Protein AF-A0A8J5XZM5-F1 (afdb_monomer_lite)

Sequence (168 aa):
MPYLELAEFGSAALIWTFDLRYDLISALVDRWRLKTHTFHLQCGECTVTLEEVALQLGLPIDRSAVMGVSAIAEPAALCYSLLGVSSVDDESNFTTRAYIMHIIEGVLMPDTNNNRVYLMYLPLLANLQNVRSYSWGSTVLAM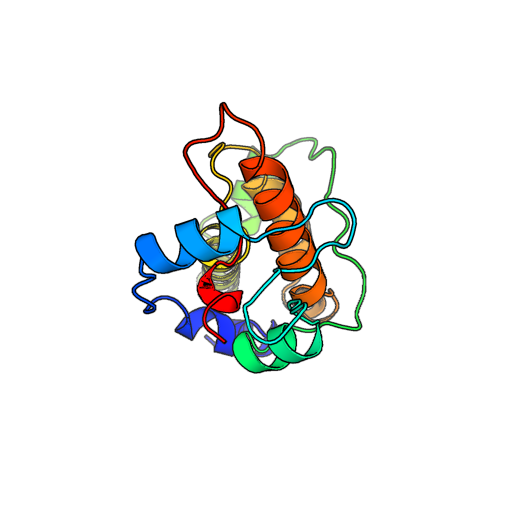LYRELCRTTKPDVVDIGGCLVLLHS

Organism: NCBI:txid47600

pLDDT: mean 80.77, std 10.24, range [51.66, 92.62]

InterPro domains:
  IPR019557 Aminotransferase-like, plant mobile domain [PF10536] (11-166)
  IPR044824 Protein MAINTENANCE OF MERISTEMS-like [PTHR46033] (1-167)

Foldseek 3Di:
DVLCVLLQQVLLLVVVPDPDDPVLVVQQLVQQDPVVRFGQDPVGTHHQDLVLLCVRRVAAAPAAELDFPPDDPDQVVLCCVQQNDDDPVCNVLNVSLVSVLCSCCVAQWPDPVPPDPSRRCSVVSSPSNCSNRYRSSNVLRVNQSVQSSVVVDPPDPDGTGRCVSVVD

Secondary structure (DSSP, 8-state):
-HHHHHTT-HHHHTGGG----HHHHHHHHHTEETTTTEEEETTEEE---HHHHHHHH----SSB-----S--S-HHHHHHHHHS---TTTHHHHHHHHHHHHHIIIIIS--TTSSSHHHHHGGGGSSHHHHTTB-HHHHHHHHHHHHHHHHTSTT-----S-GGGG--

Structure (mmCIF, N/CA/C/O backbone):
data_AF-A0A8J5XZM5-F1
#
_entry.id   AF-A0A8J5XZM5-F1
#
loop_
_atom_site.group_PDB
_atom_site.id
_atom_site.type_symbol
_atom_site.label_atom_id
_atom_site.label_alt_id
_atom_site.label_comp_id
_atom_site.label_asym_id
_atom_site.label_entity_id
_atom_site.label_seq_id
_atom_site.pdbx_PDB_ins_code
_atom_site.Cartn_x
_atom_site.Cartn_y
_atom_site.Cartn_z
_atom_site.occupancy
_atom_site.B_iso_or_equiv
_atom_site.auth_seq_id
_atom_site.auth_comp_id
_atom_site.auth_asym_id
_atom_site.auth_atom_id
_atom_site.pdbx_PDB_model_num
ATOM 1 N N . MET A 1 1 ? 14.303 -11.456 -10.628 1.00 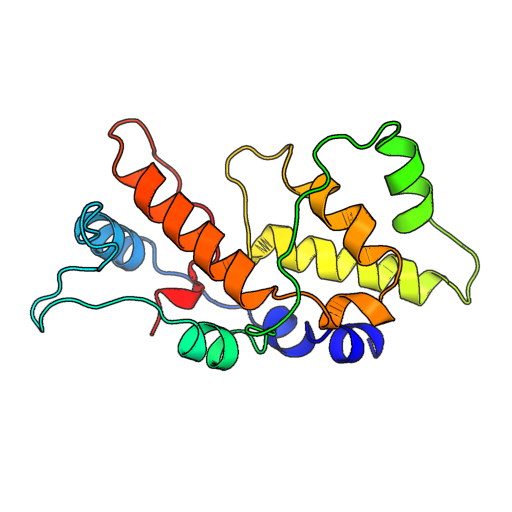64.38 1 MET A N 1
ATOM 2 C CA . MET A 1 1 ? 14.239 -10.265 -11.505 1.00 64.38 1 MET A CA 1
ATOM 3 C C . MET A 1 1 ? 15.009 -9.134 -10.838 1.00 64.38 1 MET A C 1
ATOM 5 O O . MET A 1 1 ? 14.544 -8.664 -9.808 1.00 64.38 1 MET A O 1
ATOM 9 N N . PRO A 1 2 ? 16.173 -8.709 -11.358 1.00 73.19 2 PRO A N 1
ATOM 10 C CA . PRO A 1 2 ? 17.029 -7.718 -10.687 1.00 73.19 2 PRO A CA 1
ATOM 11 C C . PRO A 1 2 ? 16.326 -6.371 -10.454 1.00 73.19 2 PRO A C 1
ATOM 13 O O . PRO A 1 2 ? 16.611 -5.677 -9.486 1.00 73.19 2 PRO A O 1
ATOM 16 N N . TYR A 1 3 ? 15.358 -6.026 -11.304 1.00 76.31 3 TYR A N 1
ATOM 17 C CA . TYR A 1 3 ? 14.605 -4.785 -11.187 1.00 76.31 3 TYR A CA 1
ATOM 18 C C . TYR A 1 3 ? 13.542 -4.783 -10.075 1.00 76.31 3 TYR A C 1
ATOM 20 O O . TYR A 1 3 ? 13.138 -3.703 -9.660 1.00 76.31 3 TYR A O 1
ATOM 28 N N . LEU A 1 4 ? 13.122 -5.945 -9.554 1.00 81.25 4 LEU A N 1
ATOM 29 C CA . LEU A 1 4 ? 12.260 -5.997 -8.361 1.00 81.25 4 LEU A CA 1
ATOM 30 C C . LEU A 1 4 ? 13.028 -5.593 -7.105 1.00 81.25 4 LEU A C 1
ATOM 32 O O . LEU A 1 4 ? 12.522 -4.815 -6.303 1.00 81.25 4 LEU A O 1
ATOM 36 N N . GLU A 1 5 ? 14.266 -6.071 -6.980 1.00 83.00 5 GLU A N 1
ATOM 37 C CA . GLU A 1 5 ? 15.170 -5.669 -5.899 1.00 83.00 5 GLU A CA 1
ATOM 38 C C . GLU A 1 5 ? 15.533 -4.188 -6.017 1.00 83.00 5 GLU A C 1
ATOM 40 O O . GLU A 1 5 ? 15.470 -3.445 -5.045 1.00 83.00 5 GLU A O 1
ATOM 45 N N . LEU A 1 6 ? 15.830 -3.725 -7.235 1.00 82.38 6 LEU A N 1
ATOM 46 C CA . LEU A 1 6 ? 16.100 -2.313 -7.504 1.00 82.38 6 LEU A CA 1
ATOM 47 C C . LEU A 1 6 ? 14.916 -1.401 -7.133 1.00 82.38 6 LEU A C 1
ATOM 49 O O . LEU A 1 6 ? 15.119 -0.299 -6.627 1.00 82.38 6 LEU A O 1
ATOM 53 N N . ALA A 1 7 ? 13.693 -1.844 -7.422 1.00 80.81 7 ALA A N 1
ATOM 54 C CA . ALA A 1 7 ? 12.478 -1.111 -7.100 1.00 80.81 7 ALA A CA 1
ATOM 55 C C . ALA A 1 7 ? 12.091 -1.209 -5.613 1.00 80.81 7 ALA A C 1
ATOM 57 O O . ALA A 1 7 ? 11.156 -0.524 -5.211 1.00 80.81 7 ALA A O 1
ATOM 58 N N . GLU A 1 8 ? 12.798 -2.026 -4.819 1.00 85.06 8 GLU A N 1
ATOM 59 C CA . GLU A 1 8 ? 12.495 -2.349 -3.415 1.00 85.06 8 GLU A CA 1
ATOM 60 C C . GLU A 1 8 ? 11.142 -3.073 -3.232 1.00 85.06 8 GLU A C 1
ATOM 62 O O . GLU A 1 8 ? 10.497 -2.978 -2.194 1.00 85.06 8 GLU A O 1
ATOM 67 N N . PHE A 1 9 ? 10.720 -3.848 -4.240 1.00 86.00 9 PHE A N 1
ATOM 68 C CA . PHE A 1 9 ? 9.517 -4.698 -4.203 1.00 86.00 9 PHE A CA 1
ATOM 69 C C . PHE A 1 9 ? 9.824 -6.182 -3.931 1.00 86.00 9 PHE A C 1
ATOM 71 O O . PHE A 1 9 ? 8.905 -7.002 -3.925 1.00 86.00 9 PHE A O 1
ATOM 78 N N . GLY A 1 10 ? 11.093 -6.545 -3.706 1.00 84.00 10 GLY A N 1
ATOM 79 C CA . GLY A 1 10 ? 11.533 -7.931 -3.491 1.00 84.00 10 GLY A CA 1
ATOM 80 C C . GLY A 1 10 ? 10.795 -8.629 -2.345 1.00 84.00 10 GLY A C 1
ATOM 81 O O . GLY A 1 10 ? 10.194 -9.682 -2.549 1.00 84.00 10 GLY A O 1
ATOM 82 N N . SER A 1 11 ? 10.746 -8.004 -1.165 1.00 82.88 11 SER A N 1
ATOM 83 C CA . SER A 1 11 ? 10.027 -8.544 -0.001 1.00 82.88 11 SER A CA 1
ATOM 84 C C . SER A 1 11 ? 8.517 -8.619 -0.234 1.00 82.88 11 SER A C 1
ATOM 86 O O . SER A 1 11 ? 7.909 -9.651 0.036 1.00 82.88 11 SER A O 1
ATOM 88 N N . ALA A 1 12 ? 7.915 -7.573 -0.811 1.00 82.00 12 ALA A N 1
ATOM 89 C CA . ALA A 1 12 ? 6.486 -7.542 -1.129 1.00 82.00 12 ALA A CA 1
ATOM 90 C C . ALA A 1 12 ? 6.063 -8.648 -2.115 1.00 82.00 12 ALA A C 1
ATOM 92 O O . ALA A 1 12 ? 4.949 -9.164 -2.028 1.00 82.00 12 ALA A O 1
ATOM 93 N N . ALA A 1 13 ? 6.957 -9.065 -3.016 1.00 80.69 13 ALA A N 1
ATOM 94 C CA . ALA A 1 13 ? 6.708 -10.171 -3.937 1.00 80.69 13 ALA A CA 1
ATOM 95 C C . ALA A 1 13 ? 6.551 -11.533 -3.233 1.00 80.69 13 ALA A C 1
ATOM 97 O O . ALA A 1 13 ? 5.933 -12.435 -3.795 1.00 80.69 13 ALA A O 1
ATOM 98 N N . LEU A 1 14 ? 7.084 -11.691 -2.015 1.00 78.81 14 LEU A N 1
ATOM 99 C CA . LEU A 1 14 ? 7.002 -12.933 -1.233 1.00 78.81 14 LEU A CA 1
ATOM 100 C C . LEU A 1 14 ? 5.705 -13.046 -0.419 1.00 78.81 14 LEU A C 1
ATOM 102 O O . LEU A 1 14 ? 5.393 -14.110 0.104 1.00 78.81 14 LEU A O 1
ATOM 106 N N . ILE A 1 15 ? 4.934 -11.962 -0.328 1.00 73.25 15 ILE A N 1
ATOM 107 C CA . ILE A 1 15 ? 3.740 -11.848 0.525 1.00 73.25 15 ILE A CA 1
ATOM 108 C C . ILE A 1 15 ? 2.527 -12.576 -0.062 1.00 73.25 15 ILE A C 1
ATOM 110 O O . ILE A 1 15 ? 1.538 -12.825 0.619 1.00 73.25 15 ILE A O 1
ATOM 114 N N . TRP A 1 16 ? 2.619 -12.992 -1.319 1.00 58.78 16 TRP A N 1
ATOM 115 C CA . TRP A 1 16 ? 1.575 -13.683 -2.072 1.00 58.78 16 TRP A CA 1
ATOM 116 C C . TRP A 1 16 ? 1.037 -14.991 -1.454 1.00 58.78 16 TRP A C 1
ATOM 118 O O . TRP A 1 16 ? 0.127 -15.596 -2.013 1.00 58.78 16 TRP A O 1
ATOM 128 N N . THR A 1 17 ? 1.568 -15.445 -0.317 1.00 55.22 17 THR A N 1
ATOM 129 C CA . THR A 1 17 ? 1.254 -16.743 0.293 1.00 55.22 17 THR A CA 1
ATOM 130 C C . THR A 1 17 ? 0.506 -16.671 1.627 1.00 55.22 17 THR A C 1
ATOM 132 O O . THR A 1 17 ? 0.383 -17.702 2.287 1.00 55.22 17 THR A O 1
ATOM 135 N N . PHE A 1 18 ? 0.030 -15.504 2.074 1.00 61.34 18 PHE A N 1
ATOM 136 C CA . PHE A 1 18 ? -0.684 -15.423 3.355 1.00 61.34 18 PHE A CA 1
ATOM 137 C C . PHE A 1 18 ? -2.168 -15.779 3.209 1.00 61.34 18 PHE A C 1
ATOM 139 O O . PHE A 1 18 ? -2.938 -15.049 2.588 1.00 61.34 18 PHE A O 1
ATOM 146 N N . ASP A 1 19 ? -2.566 -16.893 3.827 1.00 59.66 19 ASP A N 1
ATOM 147 C CA . ASP A 1 19 ? -3.969 -17.261 4.022 1.00 59.66 19 ASP A CA 1
ATOM 148 C C . ASP A 1 19 ? -4.556 -16.411 5.159 1.00 59.66 19 ASP A C 1
ATOM 150 O O . ASP A 1 19 ? -4.359 -16.670 6.351 1.00 59.66 19 ASP A O 1
ATOM 154 N N . LEU A 1 20 ? -5.196 -15.308 4.781 1.00 69.81 20 LEU A N 1
ATOM 155 C CA . LEU A 1 20 ? -5.802 -14.367 5.713 1.00 69.81 20 LEU A CA 1
ATOM 156 C C . LEU A 1 20 ? -7.127 -14.927 6.228 1.00 69.81 20 LEU A C 1
ATOM 158 O O . LEU A 1 20 ? -8.096 -15.074 5.484 1.00 69.81 20 LEU A O 1
ATOM 162 N N . ARG A 1 21 ? -7.198 -15.184 7.536 1.00 78.12 21 ARG A N 1
ATOM 163 C CA . ARG A 1 21 ? -8.439 -15.659 8.149 1.00 78.12 21 ARG A CA 1
ATOM 164 C C . ARG A 1 21 ? -9.470 -14.529 8.236 1.00 78.12 21 ARG A C 1
ATOM 166 O O . ARG A 1 21 ? -9.277 -13.539 8.944 1.00 78.12 21 ARG A O 1
ATOM 173 N N . TYR A 1 22 ? -10.571 -14.694 7.506 1.00 78.06 22 TYR A N 1
ATOM 174 C CA . TYR A 1 22 ? -11.646 -13.703 7.393 1.00 78.06 22 TYR A CA 1
ATOM 175 C C . TYR A 1 22 ? -12.285 -13.336 8.743 1.00 78.06 22 TYR A C 1
ATOM 177 O O . TYR A 1 22 ? -12.604 -12.174 8.987 1.00 78.06 22 TYR A O 1
ATOM 185 N N . ASP A 1 23 ? -12.430 -14.306 9.647 1.00 83.06 23 ASP A N 1
ATOM 186 C CA . ASP A 1 23 ? -12.978 -14.110 10.994 1.00 83.06 23 ASP A CA 1
ATOM 187 C C . ASP A 1 23 ? -12.135 -13.138 11.834 1.00 83.06 23 ASP A C 1
ATOM 189 O O . ASP A 1 23 ? -12.683 -12.256 12.500 1.00 83.06 23 ASP A O 1
ATOM 193 N N . LEU A 1 24 ? -10.804 -13.251 11.764 1.00 83.56 24 LEU A N 1
ATOM 194 C CA . LEU A 1 24 ? -9.887 -12.352 12.462 1.00 83.56 24 LEU A CA 1
ATOM 195 C C . LEU A 1 24 ? -9.970 -10.927 11.904 1.00 83.56 24 LEU A C 1
ATOM 197 O O . LEU A 1 24 ? -10.054 -9.973 12.679 1.00 83.56 24 LEU A O 1
ATOM 201 N N . ILE A 1 25 ? -9.989 -10.784 10.576 1.00 82.81 25 ILE A N 1
ATOM 202 C CA . ILE A 1 25 ? -10.116 -9.474 9.922 1.00 82.81 25 ILE A CA 1
ATOM 203 C C . ILE A 1 25 ? -11.441 -8.818 10.311 1.00 82.81 25 ILE A C 1
ATOM 205 O O . ILE A 1 25 ? -11.440 -7.665 10.736 1.00 82.81 25 ILE A O 1
ATOM 209 N N . SER A 1 26 ? -12.555 -9.551 10.237 1.00 83.62 26 SER A N 1
ATOM 210 C CA . SER A 1 26 ? -13.872 -9.037 10.630 1.00 83.62 26 SER A CA 1
ATOM 211 C C . SER A 1 26 ? -13.872 -8.558 12.084 1.00 83.62 26 SER A C 1
ATOM 213 O O . SER A 1 26 ? -14.339 -7.458 12.371 1.00 83.62 26 SER A O 1
ATOM 215 N N . ALA A 1 27 ? -13.277 -9.329 12.999 1.00 86.88 27 ALA A N 1
ATOM 216 C CA . ALA A 1 27 ? -13.190 -8.945 14.405 1.00 86.88 27 ALA A CA 1
ATOM 217 C C . ALA A 1 27 ? -12.334 -7.685 14.637 1.00 86.88 27 ALA A C 1
ATOM 219 O O . ALA A 1 27 ? -12.624 -6.907 15.550 1.00 86.88 27 ALA A O 1
ATOM 220 N N . LEU A 1 28 ? -11.277 -7.475 13.845 1.00 88.00 28 LEU A N 1
ATOM 221 C CA . LEU A 1 28 ? -10.466 -6.255 13.897 1.00 88.00 28 LEU A CA 1
ATOM 222 C C . LEU A 1 28 ? -11.222 -5.056 13.322 1.00 88.00 28 LEU A C 1
ATOM 224 O O . LEU A 1 28 ? -11.205 -3.985 13.929 1.00 88.00 28 LEU A O 1
ATOM 228 N N . VAL A 1 29 ? -11.938 -5.240 12.211 1.00 86.75 29 VAL A N 1
ATOM 229 C CA . VAL A 1 29 ? -12.794 -4.204 11.615 1.00 86.75 29 VAL A CA 1
ATOM 230 C C . VAL A 1 29 ? -13.861 -3.739 12.609 1.00 86.75 29 VAL A C 1
ATOM 232 O O . VAL A 1 29 ? -14.009 -2.536 12.812 1.00 86.75 29 VAL A O 1
ATOM 235 N N . ASP A 1 30 ? -14.522 -4.658 13.317 1.00 87.38 30 ASP A N 1
ATOM 236 C CA . ASP A 1 30 ? -15.522 -4.325 14.346 1.00 87.38 30 ASP A CA 1
ATOM 237 C C . ASP A 1 30 ? -14.940 -3.513 15.517 1.00 87.38 30 ASP A C 1
ATOM 239 O O . ASP A 1 30 ? -15.646 -2.776 16.213 1.00 87.38 30 ASP A O 1
ATOM 243 N N . ARG A 1 31 ? -13.632 -3.647 15.755 1.00 89.69 31 ARG A N 1
ATOM 244 C CA . ARG A 1 31 ? -12.898 -2.947 16.817 1.00 89.69 31 ARG A CA 1
ATOM 245 C C . ARG A 1 31 ? -12.233 -1.659 16.338 1.00 89.69 31 ARG A C 1
ATOM 247 O O . ARG A 1 31 ? -11.668 -0.947 17.172 1.00 89.69 31 ARG A O 1
ATOM 254 N N . TRP A 1 32 ? -12.303 -1.336 15.047 1.00 91.88 32 TRP A N 1
ATOM 255 C CA . TRP A 1 32 ? -11.760 -0.103 14.485 1.00 91.88 32 TRP A CA 1
ATOM 256 C C . TRP A 1 32 ? -12.542 1.127 14.965 1.00 91.88 32 TRP A C 1
ATOM 258 O O . TRP A 1 32 ? -13.776 1.173 14.937 1.00 91.88 32 TRP A O 1
ATOM 268 N N . ARG A 1 33 ? -11.828 2.166 15.407 1.00 91.25 33 ARG A N 1
ATOM 269 C CA . ARG A 1 33 ? -12.414 3.431 15.866 1.00 91.25 33 ARG A CA 1
ATOM 270 C C . ARG A 1 33 ? -12.056 4.569 14.919 1.00 91.25 33 ARG A C 1
ATOM 272 O O . ARG A 1 33 ? -10.931 5.052 14.903 1.00 91.25 33 ARG A O 1
ATOM 279 N N . LEU A 1 34 ? -13.064 5.089 14.216 1.00 87.31 34 LEU A N 1
ATOM 280 C CA . LEU A 1 34 ? -12.915 6.196 13.257 1.00 87.31 34 LEU A CA 1
ATOM 281 C C . LEU A 1 34 ? -12.333 7.481 13.861 1.00 87.31 34 LEU A C 1
ATOM 283 O O . LEU A 1 34 ? -11.673 8.246 13.169 1.00 87.31 34 LEU A O 1
ATOM 287 N N . LYS A 1 35 ? -12.609 7.757 15.142 1.00 86.75 35 LYS A N 1
ATOM 288 C CA . LYS A 1 35 ? -12.184 9.012 15.779 1.00 86.75 35 LYS A CA 1
ATOM 289 C C . LYS A 1 35 ? -10.677 9.044 16.040 1.00 86.75 35 LYS A C 1
ATOM 291 O O . LYS A 1 35 ? -10.068 10.102 15.929 1.00 86.75 35 LYS A O 1
ATOM 296 N N . THR A 1 36 ? -10.104 7.905 16.410 1.00 87.81 36 THR A N 1
ATOM 297 C CA . THR A 1 36 ? -8.702 7.766 16.821 1.00 87.81 36 THR A CA 1
ATOM 298 C C . THR A 1 36 ? -7.842 7.092 15.756 1.00 87.81 36 THR A C 1
ATOM 300 O O . THR A 1 36 ? -6.628 7.229 15.808 1.00 87.81 36 THR A O 1
ATOM 303 N N . HIS A 1 37 ? -8.450 6.428 14.765 1.00 89.19 37 HIS A N 1
ATOM 304 C CA . HIS A 1 37 ? -7.766 5.562 13.795 1.00 89.19 37 HIS A CA 1
ATOM 305 C C . HIS A 1 37 ? -6.948 4.464 14.497 1.00 89.19 37 HIS A C 1
ATOM 307 O O . HIS A 1 37 ? -5.791 4.192 14.167 1.00 89.19 37 HIS A O 1
ATOM 313 N N . THR A 1 38 ? -7.564 3.860 15.516 1.00 90.88 38 THR A N 1
ATOM 314 C CA . THR A 1 38 ? -6.985 2.789 16.331 1.00 90.88 38 THR A CA 1
ATOM 315 C C . THR A 1 38 ? -7.968 1.627 16.482 1.00 90.88 38 THR A C 1
ATOM 317 O O . THR A 1 38 ? -9.189 1.795 16.430 1.00 90.88 38 THR A O 1
ATOM 320 N N . PHE A 1 39 ? -7.430 0.428 16.670 1.00 90.94 39 PHE A N 1
ATOM 321 C CA . PHE A 1 39 ? -8.147 -0.763 17.100 1.00 90.94 39 PHE A CA 1
ATOM 322 C C . PHE A 1 39 ? -8.312 -0.745 18.613 1.00 90.94 39 PHE A C 1
ATOM 324 O O . PHE A 1 39 ? -7.337 -0.595 19.346 1.00 90.94 39 PHE A O 1
ATOM 331 N N . HIS A 1 40 ? -9.532 -0.959 19.095 1.00 91.50 40 HIS A N 1
ATOM 332 C CA . HIS A 1 40 ? -9.806 -1.067 20.522 1.00 91.50 40 HIS A CA 1
ATOM 333 C C . HIS A 1 40 ? -9.796 -2.539 20.957 1.00 91.50 40 HIS A C 1
ATOM 335 O O . HIS A 1 40 ? -10.776 -3.273 20.789 1.00 91.50 40 HIS A O 1
ATOM 341 N N . LEU A 1 41 ? -8.675 -2.980 21.518 1.00 86.62 41 LEU A N 1
ATOM 342 C CA . LEU A 1 41 ? -8.445 -4.345 21.982 1.00 86.62 41 LEU A CA 1
ATOM 343 C C . LEU A 1 41 ? -8.601 -4.440 23.507 1.00 86.62 41 LEU A C 1
ATOM 345 O O . LEU A 1 41 ? -8.713 -3.444 24.215 1.00 86.62 41 LEU A O 1
ATOM 349 N N . GLN A 1 42 ? -8.597 -5.665 24.037 1.00 83.38 42 GLN A N 1
ATOM 350 C CA . GLN A 1 42 ? -8.646 -5.888 25.490 1.00 83.38 42 GLN A CA 1
ATOM 351 C C . GLN A 1 42 ? -7.397 -5.353 26.211 1.00 83.38 42 GLN A C 1
ATOM 353 O O . GLN A 1 42 ? -7.469 -5.035 27.393 1.00 83.38 42 GLN A O 1
ATOM 358 N N . CYS A 1 43 ? -6.271 -5.231 25.502 1.00 82.81 43 CYS A N 1
ATOM 359 C CA . CYS A 1 43 ? -5.025 -4.658 26.009 1.00 82.81 43 CYS A CA 1
ATOM 360 C C . CYS A 1 43 ? -4.936 -3.126 25.869 1.00 82.81 43 CYS A C 1
ATOM 362 O O . CYS A 1 43 ? -3.941 -2.552 26.304 1.00 82.81 43 CYS A O 1
ATOM 364 N N . GLY A 1 44 ? -5.948 -2.464 25.294 1.00 89.38 44 GLY A N 1
ATOM 365 C CA . GLY A 1 44 ? -5.950 -1.024 25.025 1.00 89.38 44 GLY A CA 1
ATOM 366 C C . GLY A 1 44 ? -6.095 -0.695 23.538 1.00 89.38 44 GLY A C 1
ATOM 367 O O . GLY A 1 44 ? -6.613 -1.497 22.761 1.00 89.38 44 GLY A O 1
ATOM 368 N N . GLU A 1 45 ? -5.659 0.502 23.147 1.00 89.94 45 GLU A N 1
ATOM 369 C CA . GLU A 1 45 ? -5.657 0.931 21.747 1.00 89.94 45 GLU A CA 1
ATOM 370 C C . GLU A 1 45 ? -4.394 0.457 21.014 1.00 89.94 45 GLU A C 1
ATOM 372 O O . GLU A 1 45 ? -3.288 0.545 21.543 1.00 89.94 45 GLU A O 1
ATOM 377 N N . CYS A 1 46 ? -4.562 -0.028 19.786 1.00 89.56 46 CYS A N 1
ATOM 378 C CA . CYS A 1 46 ? -3.489 -0.493 18.908 1.00 89.56 46 CYS A CA 1
ATOM 379 C C . CYS A 1 46 ? -3.637 0.152 17.522 1.00 89.56 46 CYS A C 1
ATOM 381 O O . CYS A 1 46 ? -4.744 0.483 17.102 1.00 89.56 46 CYS A O 1
ATOM 383 N N . THR A 1 47 ? -2.544 0.373 16.803 1.00 90.81 47 THR A N 1
ATOM 384 C CA . THR A 1 47 ? -2.558 0.984 15.469 1.00 90.81 47 THR A CA 1
ATOM 385 C C . THR A 1 47 ? -1.411 0.403 14.655 1.00 90.81 47 THR A C 1
ATOM 387 O O . THR A 1 47 ? -0.389 0.056 15.241 1.00 90.81 47 THR A O 1
ATOM 390 N N . VAL A 1 48 ? -1.579 0.302 13.335 1.00 90.94 48 VAL A N 1
ATOM 391 C CA . VAL A 1 48 ? -0.492 -0.126 12.448 1.00 90.94 48 VAL A CA 1
ATOM 392 C C . VAL A 1 48 ? 0.400 1.080 12.163 1.00 90.94 48 VAL A C 1
ATOM 394 O O . VAL A 1 48 ? -0.059 2.145 11.751 1.00 90.94 48 VAL A O 1
ATOM 397 N N . THR A 1 49 ? 1.693 0.924 12.376 1.00 91.44 49 THR A N 1
ATOM 398 C CA . THR A 1 49 ? 2.696 1.979 12.235 1.00 91.44 49 THR A CA 1
ATOM 399 C C . THR A 1 49 ? 3.459 1.858 10.919 1.00 91.44 49 THR A C 1
ATOM 401 O O . THR A 1 49 ? 3.527 0.798 10.299 1.00 91.44 49 THR A O 1
ATOM 404 N N . LEU A 1 50 ? 4.091 2.953 10.484 1.00 92.19 50 LEU A N 1
ATOM 405 C CA . LEU A 1 50 ? 4.976 2.920 9.313 1.00 92.19 50 LEU A CA 1
ATOM 406 C C . LEU A 1 50 ? 6.175 1.983 9.514 1.00 92.19 50 LEU A C 1
ATOM 408 O O . LEU A 1 50 ? 6.655 1.386 8.556 1.00 92.19 50 LEU A O 1
ATOM 412 N N . GLU A 1 51 ? 6.645 1.829 10.747 1.00 91.75 51 GLU A N 1
ATOM 413 C CA . GLU A 1 51 ? 7.754 0.934 11.079 1.00 91.75 51 GLU A CA 1
ATOM 414 C C . GLU A 1 51 ? 7.374 -0.531 10.838 1.00 91.75 51 GLU A C 1
ATOM 416 O O . GLU A 1 51 ? 8.144 -1.266 10.220 1.00 91.75 51 GLU A O 1
ATOM 421 N N . GLU A 1 52 ? 6.161 -0.938 11.226 1.00 90.19 52 GLU A N 1
ATOM 422 C CA . GLU A 1 52 ? 5.633 -2.277 10.930 1.00 90.19 52 GLU A CA 1
ATOM 423 C C . GLU A 1 52 ? 5.483 -2.505 9.426 1.00 90.19 52 GLU A C 1
ATOM 425 O O . GLU A 1 52 ? 5.825 -3.576 8.930 1.00 90.19 52 GLU A O 1
ATOM 430 N N . VAL A 1 53 ? 5.055 -1.485 8.679 1.00 90.75 53 VAL A N 1
ATOM 431 C CA . VAL A 1 53 ? 4.957 -1.558 7.215 1.00 90.75 53 VAL A CA 1
ATOM 432 C C . VAL A 1 53 ? 6.327 -1.769 6.575 1.00 90.75 53 VAL A C 1
ATOM 434 O O . VAL A 1 53 ? 6.473 -2.625 5.700 1.00 90.75 53 VAL A O 1
ATOM 437 N N . ALA A 1 54 ? 7.341 -1.016 7.006 1.00 91.25 54 ALA A N 1
ATOM 438 C CA . ALA A 1 54 ? 8.704 -1.185 6.514 1.00 91.25 54 ALA A CA 1
ATOM 439 C C . ALA A 1 54 ? 9.263 -2.570 6.878 1.00 91.25 54 ALA A C 1
ATOM 441 O O . ALA A 1 54 ? 9.902 -3.209 6.043 1.00 91.25 54 ALA A O 1
ATOM 442 N N . LEU A 1 55 ? 8.984 -3.056 8.091 1.00 89.56 55 LEU A N 1
ATOM 443 C CA . LEU A 1 55 ? 9.441 -4.359 8.571 1.00 89.56 55 LEU A CA 1
ATOM 444 C C . LEU A 1 55 ? 8.794 -5.520 7.803 1.00 89.56 55 LEU A C 1
ATOM 446 O O . LEU A 1 55 ? 9.490 -6.443 7.386 1.00 89.56 55 LEU A O 1
ATOM 450 N N . GLN A 1 56 ? 7.473 -5.485 7.625 1.00 87.56 56 GLN A N 1
ATOM 451 C CA . GLN A 1 56 ? 6.718 -6.581 7.018 1.00 87.56 56 GLN A CA 1
ATOM 452 C C . GLN A 1 56 ? 6.801 -6.577 5.494 1.00 87.56 56 GLN A C 1
ATOM 454 O O . GLN A 1 56 ? 6.923 -7.638 4.885 1.00 87.56 56 GLN A O 1
ATOM 459 N N . LEU A 1 57 ? 6.724 -5.397 4.870 1.00 87.50 57 LEU A N 1
ATOM 460 C CA . LEU A 1 57 ? 6.642 -5.282 3.413 1.00 87.50 57 LEU A CA 1
ATOM 461 C C . LEU A 1 57 ? 7.991 -4.974 2.756 1.00 87.50 57 LEU A C 1
ATOM 463 O O . LEU A 1 57 ? 8.118 -5.127 1.542 1.00 87.50 57 LEU A O 1
ATOM 467 N N . GLY A 1 58 ? 8.988 -4.523 3.525 1.00 89.75 58 GLY A N 1
ATOM 468 C CA . GLY A 1 58 ? 10.270 -4.052 2.992 1.00 89.75 58 GLY A CA 1
ATOM 469 C C . GLY A 1 58 ? 10.156 -2.779 2.150 1.00 89.75 58 GLY A C 1
ATOM 470 O O . GLY A 1 58 ? 11.083 -2.457 1.415 1.00 89.75 58 GLY A O 1
ATOM 471 N N . LEU A 1 59 ? 9.019 -2.076 2.222 1.00 91.31 59 LEU A N 1
ATOM 472 C CA . LEU A 1 59 ? 8.740 -0.920 1.377 1.00 91.31 59 LEU A CA 1
ATOM 473 C C . LEU A 1 59 ? 9.281 0.381 1.992 1.00 91.31 59 LEU A C 1
ATOM 475 O O . LEU A 1 59 ? 9.175 0.586 3.205 1.00 91.31 59 LEU A O 1
ATOM 479 N N . PRO A 1 60 ? 9.771 1.319 1.167 1.00 91.19 60 PRO A N 1
ATOM 480 C CA . PRO A 1 60 ? 10.196 2.635 1.630 1.00 91.19 60 PRO A CA 1
ATOM 481 C C . PRO A 1 60 ? 9.037 3.453 2.231 1.00 91.19 60 PRO A C 1
ATOM 483 O O . PRO A 1 60 ? 7.965 3.568 1.631 1.00 91.19 60 PRO A O 1
ATOM 486 N N . ILE A 1 61 ? 9.278 4.067 3.399 1.00 91.56 61 ILE A N 1
ATOM 487 C CA . ILE A 1 61 ? 8.287 4.859 4.163 1.00 91.56 61 ILE A CA 1
ATOM 488 C C . ILE A 1 61 ? 8.590 6.364 4.232 1.00 91.56 61 ILE A C 1
ATOM 490 O O . ILE A 1 61 ? 7.665 7.169 4.297 1.00 91.56 61 ILE A O 1
ATOM 494 N N . ASP A 1 62 ? 9.854 6.774 4.126 1.00 89.69 62 ASP A N 1
ATOM 495 C CA . ASP A 1 62 ? 10.284 8.173 4.296 1.00 89.69 62 ASP A CA 1
ATOM 496 C C . ASP A 1 62 ? 10.850 8.741 2.985 1.00 89.69 62 ASP A C 1
ATOM 498 O O . ASP A 1 62 ? 12.047 8.985 2.812 1.00 89.69 62 ASP A O 1
ATOM 502 N N . ARG A 1 63 ? 9.989 8.783 1.970 1.00 91.38 63 ARG A N 1
ATOM 503 C CA . ARG A 1 63 ? 10.318 9.100 0.574 1.00 91.38 63 ARG A CA 1
ATOM 504 C C . ARG A 1 63 ? 9.228 9.983 -0.032 1.00 91.38 63 ARG A C 1
ATOM 506 O O . ARG A 1 63 ? 8.261 10.332 0.643 1.00 91.38 63 ARG A O 1
ATOM 513 N N . SER A 1 64 ? 9.362 10.333 -1.310 1.00 89.94 64 SER A N 1
ATOM 514 C CA . SER A 1 64 ? 8.385 11.188 -1.992 1.00 89.94 64 SER A CA 1
ATOM 515 C C . SER A 1 64 ? 6.988 10.574 -1.930 1.00 89.94 64 SER A C 1
ATOM 517 O O . SER A 1 64 ? 6.816 9.392 -2.230 1.00 89.94 64 SER A O 1
ATOM 519 N N . ALA A 1 65 ? 5.983 11.365 -1.559 1.00 84.81 65 ALA A N 1
ATOM 520 C CA . ALA A 1 65 ? 4.605 10.893 -1.542 1.00 84.81 65 ALA A CA 1
ATOM 521 C C . ALA A 1 65 ? 4.185 10.404 -2.938 1.00 84.81 65 ALA A C 1
ATOM 523 O O . ALA A 1 65 ? 4.476 11.047 -3.951 1.00 84.81 65 ALA A O 1
ATOM 524 N N . VAL A 1 66 ? 3.477 9.276 -2.984 1.00 83.88 66 VAL A N 1
ATOM 525 C CA . VAL A 1 66 ? 2.864 8.770 -4.214 1.00 83.88 66 VAL A CA 1
ATOM 526 C C . VAL A 1 66 ? 1.670 9.665 -4.535 1.00 83.88 66 VAL A C 1
ATOM 528 O O . VAL A 1 66 ? 0.574 9.489 -4.006 1.00 83.88 66 VAL A O 1
ATOM 531 N N . MET A 1 67 ? 1.885 10.678 -5.372 1.00 71.38 67 MET A N 1
ATOM 532 C CA . MET A 1 67 ? 0.789 11.486 -5.897 1.00 71.38 67 MET A CA 1
ATOM 533 C C . MET A 1 67 ? 0.172 10.757 -7.088 1.00 71.38 67 MET A C 1
ATOM 535 O O . MET A 1 67 ? 0.856 10.477 -8.072 1.00 71.38 67 MET A O 1
ATOM 539 N N . GLY A 1 68 ? -1.118 10.435 -6.997 1.00 61.44 68 GLY A N 1
ATOM 540 C CA . GLY A 1 68 ? -1.845 9.838 -8.112 1.00 61.44 68 GLY A CA 1
ATOM 541 C C . GLY A 1 68 ? -1.899 10.798 -9.301 1.00 61.44 68 GLY A C 1
ATOM 542 O O . GLY A 1 68 ? -2.184 11.986 -9.139 1.00 61.44 68 GLY A O 1
ATOM 543 N N . VAL A 1 69 ? -1.653 10.283 -10.506 1.00 65.06 69 VAL A N 1
ATOM 544 C CA . VAL A 1 69 ? -1.908 11.040 -11.737 1.00 65.06 69 VAL A CA 1
ATOM 545 C C . VAL A 1 69 ? -3.418 11.039 -11.975 1.00 65.06 69 VAL A C 1
ATOM 547 O O . VAL A 1 69 ? -3.999 10.017 -12.330 1.00 65.06 69 VAL A O 1
ATOM 550 N N . SER A 1 70 ? -4.068 12.178 -11.727 1.00 58.62 70 SER A N 1
ATOM 551 C CA . SER A 1 70 ? -5.535 12.305 -11.745 1.00 58.62 70 SER A CA 1
ATOM 552 C C . SER A 1 70 ? -6.152 12.280 -13.147 1.00 58.62 70 SER A C 1
ATOM 554 O O . SER A 1 70 ? -7.345 12.016 -13.281 1.00 58.62 70 SER A O 1
ATOM 556 N N . ALA A 1 71 ? -5.354 12.523 -14.189 1.00 61.97 71 ALA A N 1
ATOM 557 C CA . ALA A 1 71 ? -5.782 12.444 -15.578 1.00 61.97 71 ALA A CA 1
ATOM 558 C C . ALA A 1 71 ? -4.638 11.928 -16.455 1.00 61.97 71 ALA A C 1
ATOM 560 O O . ALA A 1 71 ? -3.646 12.619 -16.679 1.00 61.97 71 ALA A O 1
ATOM 561 N N . ILE A 1 72 ? -4.789 10.709 -16.968 1.00 68.50 72 ILE A N 1
ATOM 562 C CA . ILE A 1 72 ? -3.956 10.199 -18.057 1.00 68.50 72 ILE A CA 1
ATOM 563 C C . ILE A 1 72 ? -4.729 10.481 -19.340 1.00 68.50 72 ILE A C 1
ATOM 565 O O . ILE A 1 72 ? -5.819 9.945 -19.522 1.00 68.50 72 ILE A O 1
ATOM 569 N N . ALA A 1 73 ? -4.187 11.350 -20.196 1.00 72.69 73 ALA A N 1
ATOM 570 C CA . ALA A 1 73 ? -4.856 11.773 -21.427 1.00 72.69 73 ALA A CA 1
ATOM 571 C C . ALA A 1 73 ? -5.152 10.588 -22.366 1.00 72.69 73 ALA A C 1
ATOM 573 O O . ALA A 1 73 ? -6.220 10.534 -22.967 1.00 72.69 73 ALA 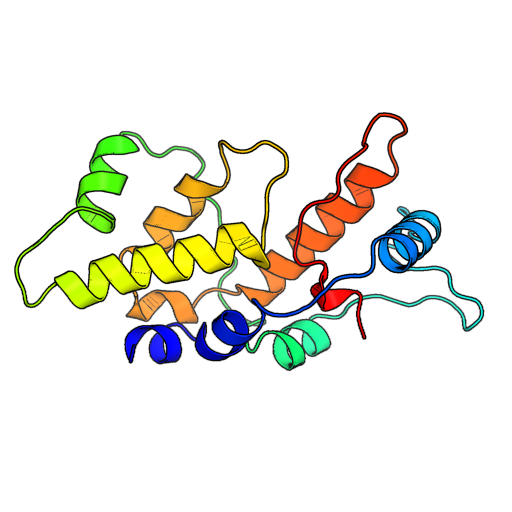A O 1
ATOM 574 N N . GLU A 1 74 ? -4.240 9.612 -22.433 1.00 79.75 74 GLU A N 1
ATOM 575 C CA . GLU A 1 74 ? -4.367 8.423 -23.283 1.00 79.75 74 GLU A CA 1
ATOM 576 C C . GLU A 1 74 ? -3.956 7.145 -22.527 1.00 79.75 74 GLU A C 1
ATOM 578 O O . GLU A 1 74 ? -2.827 6.664 -22.662 1.00 79.75 74 GLU A O 1
ATOM 583 N N . PRO A 1 75 ? -4.854 6.559 -21.712 1.00 77.25 75 PRO A N 1
ATOM 584 C CA . PRO A 1 75 ? -4.519 5.400 -20.888 1.00 77.25 75 PRO A CA 1
ATOM 585 C C . PRO A 1 75 ? -4.079 4.180 -21.697 1.00 77.25 75 PRO A C 1
ATOM 587 O O . PRO A 1 75 ? -3.117 3.515 -21.332 1.00 77.25 75 PRO A O 1
ATOM 590 N N . ALA A 1 76 ? -4.743 3.915 -22.827 1.00 79.88 76 ALA A N 1
ATOM 591 C CA . ALA A 1 76 ? -4.408 2.787 -23.690 1.00 79.88 76 ALA A CA 1
ATOM 592 C C . ALA A 1 76 ? -2.998 2.926 -24.286 1.00 79.88 76 ALA A C 1
ATOM 594 O O . ALA A 1 76 ? -2.229 1.971 -24.254 1.00 79.88 76 ALA A O 1
ATOM 595 N N . ALA A 1 77 ? -2.627 4.115 -24.771 1.00 81.00 77 ALA A N 1
ATOM 596 C CA . ALA A 1 77 ? -1.291 4.367 -25.312 1.00 81.00 77 ALA A CA 1
ATOM 597 C C . ALA A 1 77 ? -0.205 4.231 -24.231 1.00 81.00 77 ALA A C 1
ATOM 599 O O . ALA A 1 77 ? 0.858 3.649 -24.468 1.00 81.00 77 ALA A O 1
ATOM 600 N N . LEU A 1 78 ? -0.491 4.701 -23.013 1.00 80.62 78 LEU A N 1
ATOM 601 C CA . LEU A 1 78 ? 0.401 4.535 -21.868 1.00 80.62 78 LEU A CA 1
ATOM 602 C C . LEU A 1 78 ? 0.565 3.047 -21.491 1.00 80.62 78 LEU A C 1
ATOM 604 O O . LEU A 1 78 ? 1.685 2.590 -21.280 1.00 80.62 78 LEU A O 1
ATOM 608 N N . CYS A 1 79 ? -0.515 2.261 -21.496 1.00 79.69 79 CYS A N 1
ATOM 609 C CA . CYS A 1 79 ? -0.448 0.808 -21.314 1.00 79.69 79 CYS A CA 1
ATOM 610 C C . CYS A 1 79 ? 0.369 0.120 -22.410 1.00 79.69 79 CYS A C 1
ATOM 612 O O . CYS A 1 79 ? 1.254 -0.665 -22.089 1.00 79.69 79 CYS A O 1
ATOM 614 N N . TYR A 1 80 ? 0.137 0.428 -23.687 1.00 81.06 80 TYR A N 1
ATOM 615 C CA . TYR A 1 80 ? 0.907 -0.177 -24.778 1.00 81.06 80 TYR A CA 1
ATOM 616 C C . TYR A 1 80 ? 2.397 0.171 -24.701 1.00 81.06 80 TYR A C 1
ATOM 618 O O . TYR A 1 80 ? 3.236 -0.695 -24.926 1.00 81.06 80 TYR A O 1
ATOM 626 N N . SER A 1 81 ? 2.737 1.409 -24.342 1.00 80.56 81 SER A N 1
ATOM 627 C CA . SER A 1 81 ? 4.136 1.840 -24.234 1.00 80.56 81 SER A CA 1
ATOM 628 C C . SER A 1 81 ? 4.864 1.306 -22.998 1.00 80.56 81 SER A C 1
ATOM 630 O O . SER A 1 81 ? 6.083 1.152 -23.046 1.00 80.56 81 SER A O 1
ATOM 632 N N . LEU A 1 82 ? 4.155 1.024 -21.897 1.00 79.06 82 LEU A N 1
ATOM 633 C CA . LEU A 1 82 ? 4.774 0.604 -20.634 1.00 79.06 82 LEU A CA 1
ATOM 634 C C . LEU A 1 82 ? 4.607 -0.879 -20.294 1.00 79.06 82 LEU A C 1
ATOM 636 O O . LEU A 1 82 ? 5.438 -1.387 -19.540 1.00 79.06 82 LEU A O 1
ATOM 640 N N . LEU A 1 83 ? 3.584 -1.546 -20.840 1.00 79.94 83 LEU A N 1
ATOM 641 C CA . LEU A 1 83 ? 3.227 -2.956 -20.602 1.00 79.94 83 LEU A CA 1
ATOM 642 C C . LEU A 1 83 ? 3.133 -3.794 -21.896 1.00 79.94 83 LEU A C 1
ATOM 644 O O . LEU A 1 83 ? 2.882 -4.994 -21.821 1.00 79.94 83 LEU A O 1
ATOM 648 N N . GLY A 1 84 ? 3.289 -3.184 -23.077 1.00 73.62 84 GLY A N 1
ATOM 649 C CA . GLY A 1 84 ? 3.257 -3.887 -24.362 1.00 73.62 84 GLY A CA 1
ATOM 650 C C . GLY A 1 84 ? 4.474 -4.783 -24.613 1.00 73.62 84 GLY A C 1
ATOM 651 O O . GLY A 1 84 ? 5.428 -4.814 -23.847 1.00 73.62 84 GLY A O 1
ATOM 652 N N . VAL A 1 85 ? 4.443 -5.532 -25.714 1.00 63.06 85 VAL A N 1
ATOM 653 C CA . VAL A 1 85 ? 5.544 -6.423 -26.107 1.00 63.06 85 VAL A CA 1
ATOM 654 C C . VAL A 1 85 ? 6.596 -5.617 -26.871 1.00 63.06 85 VAL A C 1
ATOM 656 O O . VAL A 1 85 ? 6.277 -4.993 -27.883 1.00 63.06 85 VAL A O 1
ATOM 659 N N . SER A 1 86 ? 7.846 -5.642 -26.412 1.00 63.06 86 SER A N 1
ATOM 660 C CA . SER A 1 86 ? 8.989 -5.014 -27.085 1.00 63.06 86 SER A CA 1
ATOM 661 C C . SER A 1 86 ? 10.064 -6.028 -27.469 1.00 63.06 86 SER A C 1
ATOM 663 O O . SER A 1 86 ? 9.973 -7.210 -27.155 1.00 63.06 86 SER A O 1
ATOM 665 N N . SER A 1 87 ? 11.126 -5.535 -28.110 1.00 62.25 87 SER A N 1
ATOM 666 C CA . SER A 1 87 ? 12.357 -6.279 -28.385 1.00 62.25 87 SER A CA 1
ATOM 667 C C . SER A 1 87 ? 12.966 -6.946 -27.144 1.00 62.25 87 SER A C 1
ATOM 669 O O . SER A 1 87 ? 12.778 -6.474 -26.023 1.00 62.25 87 SER A O 1
ATOM 671 N N . VAL A 1 88 ? 13.765 -7.989 -27.393 1.00 59.72 88 VAL A N 1
ATOM 672 C CA . VAL A 1 88 ? 14.369 -8.923 -26.420 1.00 59.72 88 VAL A CA 1
ATOM 673 C C . VAL A 1 88 ? 15.065 -8.243 -25.225 1.00 59.72 88 VAL A C 1
ATOM 675 O O . VAL A 1 88 ? 14.973 -8.744 -24.110 1.00 59.72 88 VAL A O 1
ATOM 678 N N . ASP A 1 89 ? 15.705 -7.084 -25.412 1.00 59.62 89 ASP A N 1
ATOM 679 C CA . ASP A 1 89 ? 16.411 -6.379 -24.324 1.00 59.62 89 ASP A CA 1
ATOM 680 C C . ASP A 1 89 ? 15.477 -5.608 -23.369 1.00 59.62 89 ASP A C 1
ATOM 682 O O . ASP A 1 89 ? 15.804 -5.405 -22.199 1.00 59.62 89 ASP A O 1
ATOM 686 N N . ASP A 1 90 ? 14.291 -5.211 -23.835 1.00 61.81 90 ASP A N 1
ATOM 687 C CA . ASP A 1 90 ? 13.315 -4.449 -23.047 1.00 61.81 90 ASP A CA 1
ATOM 688 C C . ASP A 1 90 ? 12.252 -5.345 -22.387 1.00 61.81 90 ASP A C 1
ATOM 690 O O . ASP A 1 90 ? 11.580 -4.915 -21.445 1.00 61.81 90 ASP A O 1
ATOM 694 N N . GLU A 1 91 ? 12.139 -6.611 -22.801 1.00 64.69 91 GLU A N 1
ATOM 695 C CA . GLU A 1 91 ? 11.176 -7.591 -22.272 1.00 64.69 91 GLU A CA 1
ATOM 696 C C . GLU A 1 91 ? 11.254 -7.719 -20.734 1.00 64.69 91 GLU A C 1
ATOM 698 O O . GLU A 1 91 ? 10.236 -7.835 -20.045 1.00 64.69 91 GLU A O 1
ATOM 703 N N . SER A 1 92 ? 12.459 -7.579 -20.169 1.00 71.25 92 SER A N 1
ATOM 704 C CA . SER A 1 92 ? 12.708 -7.558 -18.720 1.00 71.25 92 SER A CA 1
ATOM 705 C C . SER A 1 92 ? 12.049 -6.363 -18.007 1.00 71.25 92 SER A C 1
ATOM 707 O O . SER A 1 92 ? 11.514 -6.511 -16.902 1.00 71.25 92 SER A O 1
ATOM 709 N N . ASN A 1 93 ? 12.026 -5.186 -18.641 1.00 79.81 93 ASN A N 1
ATOM 710 C CA . ASN A 1 93 ? 11.435 -3.969 -18.079 1.00 79.81 93 ASN A CA 1
ATOM 711 C C . ASN A 1 93 ? 9.905 -4.044 -18.091 1.00 79.81 93 ASN A C 1
ATOM 713 O O . ASN A 1 93 ? 9.274 -3.757 -17.073 1.00 79.81 93 ASN A O 1
ATOM 717 N N . PHE A 1 94 ? 9.317 -4.477 -19.211 1.00 80.88 94 PHE A N 1
ATOM 718 C CA . PHE A 1 94 ? 7.869 -4.678 -19.343 1.00 80.88 94 PHE A CA 1
ATOM 719 C C . PHE A 1 94 ? 7.352 -5.697 -18.335 1.00 80.88 94 PHE A C 1
ATOM 721 O O . PHE A 1 94 ? 6.426 -5.407 -17.575 1.00 80.88 94 PHE A O 1
ATOM 728 N N . THR A 1 95 ? 8.019 -6.850 -18.259 1.00 82.00 95 THR A N 1
ATOM 729 C CA . THR A 1 95 ? 7.647 -7.910 -17.320 1.00 82.00 95 THR A CA 1
ATOM 730 C C . THR A 1 95 ? 7.778 -7.435 -15.875 1.00 82.00 95 THR A C 1
ATOM 732 O O . THR A 1 95 ? 6.887 -7.685 -15.066 1.00 82.00 95 THR A O 1
ATOM 735 N N . THR A 1 96 ? 8.835 -6.686 -15.538 1.00 85.25 96 THR A N 1
ATOM 736 C CA . THR A 1 96 ? 8.985 -6.137 -14.182 1.00 85.25 96 THR A CA 1
ATOM 737 C C . THR A 1 96 ? 7.878 -5.140 -13.850 1.00 85.25 96 THR A C 1
ATOM 739 O O . THR A 1 96 ? 7.297 -5.228 -12.771 1.00 85.25 96 THR A O 1
ATOM 742 N N . ARG A 1 97 ? 7.560 -4.197 -14.748 1.00 87.44 97 ARG A N 1
ATOM 743 C CA . ARG A 1 97 ? 6.483 -3.220 -14.516 1.00 87.44 97 ARG A CA 1
ATOM 744 C C . ARG A 1 97 ? 5.144 -3.916 -14.322 1.00 87.44 97 ARG A C 1
ATOM 746 O O . ARG A 1 97 ? 4.462 -3.614 -13.350 1.00 87.44 97 ARG A O 1
ATOM 753 N N . ALA A 1 98 ? 4.813 -4.869 -15.195 1.00 84.94 98 ALA A N 1
ATOM 754 C CA . ALA A 1 98 ? 3.599 -5.670 -15.081 1.00 84.94 98 ALA A CA 1
ATOM 755 C C . ALA A 1 98 ? 3.549 -6.426 -13.745 1.00 84.94 98 ALA A C 1
ATOM 757 O O . ALA A 1 98 ? 2.512 -6.450 -13.091 1.00 84.94 98 ALA A O 1
ATOM 758 N N . TYR A 1 99 ? 4.677 -6.981 -13.293 1.00 86.31 99 TYR A N 1
ATOM 759 C CA . TYR A 1 99 ? 4.747 -7.704 -12.025 1.00 86.31 99 TYR A CA 1
ATOM 760 C C . TYR A 1 99 ? 4.614 -6.786 -10.800 1.00 86.31 99 TYR A C 1
ATOM 762 O O . TYR A 1 99 ? 3.846 -7.089 -9.892 1.00 86.31 99 TYR A O 1
ATOM 770 N N . ILE A 1 100 ? 5.304 -5.638 -10.771 1.00 87.81 100 ILE A N 1
ATOM 771 C CA . ILE A 1 100 ? 5.162 -4.638 -9.694 1.00 87.81 100 ILE A CA 1
ATOM 772 C C . ILE A 1 100 ? 3.720 -4.135 -9.626 1.00 87.81 100 ILE A C 1
ATOM 774 O O . ILE A 1 100 ? 3.142 -4.048 -8.546 1.00 87.81 100 ILE A O 1
ATOM 778 N N . MET A 1 101 ? 3.132 -3.840 -10.783 1.00 86.44 101 MET A N 1
ATOM 779 C CA . MET A 1 101 ? 1.740 -3.426 -10.904 1.00 86.44 101 MET A CA 1
ATOM 780 C C . MET A 1 101 ? 0.791 -4.487 -10.343 1.00 86.44 101 MET A C 1
ATOM 782 O O . MET A 1 101 ? -0.071 -4.184 -9.522 1.00 86.44 101 MET A O 1
ATOM 786 N N . HIS A 1 102 ? 1.047 -5.750 -10.674 1.00 83.06 102 HIS A N 1
ATOM 787 C CA . HIS A 1 102 ? 0.289 -6.869 -10.147 1.00 83.06 102 HIS A CA 1
ATOM 788 C C . HIS A 1 102 ? 0.417 -7.035 -8.623 1.00 83.06 102 HIS A C 1
ATOM 790 O O . HIS A 1 102 ? -0.574 -7.324 -7.958 1.00 83.06 102 HIS A O 1
ATOM 796 N N . ILE A 1 103 ? 1.600 -6.805 -8.037 1.00 85.44 103 ILE A N 1
ATOM 797 C CA . ILE A 1 103 ? 1.782 -6.784 -6.572 1.00 85.44 103 ILE A CA 1
ATOM 798 C C . ILE A 1 103 ? 0.990 -5.628 -5.948 1.00 85.44 103 ILE A C 1
ATOM 800 O O . ILE A 1 103 ? 0.304 -5.813 -4.937 1.00 85.44 103 ILE A O 1
ATOM 804 N N . ILE A 1 104 ? 1.081 -4.439 -6.549 1.00 85.75 104 ILE A N 1
ATOM 805 C CA . ILE A 1 104 ? 0.374 -3.242 -6.095 1.00 85.75 104 ILE A CA 1
ATOM 806 C C . ILE A 1 104 ? -1.133 -3.497 -6.042 1.00 85.75 104 ILE A C 1
ATOM 808 O O . ILE A 1 104 ? -1.766 -3.174 -5.043 1.00 85.75 104 ILE A O 1
ATOM 812 N N . GLU A 1 105 ? -1.700 -4.114 -7.068 1.00 80.56 105 GLU A N 1
ATOM 813 C CA . GLU A 1 105 ? -3.148 -4.315 -7.181 1.00 80.56 105 GLU A CA 1
ATOM 814 C C . GLU A 1 105 ? -3.652 -5.578 -6.497 1.00 80.56 105 GLU A C 1
ATOM 816 O O . GLU A 1 105 ? -4.787 -5.607 -6.040 1.00 80.56 105 GLU A O 1
ATOM 821 N N . GLY A 1 106 ? -2.844 -6.632 -6.444 1.00 78.06 106 GLY A N 1
ATOM 822 C CA . GLY A 1 106 ? -3.256 -7.906 -5.865 1.00 78.06 106 GLY A CA 1
ATOM 823 C C . GLY A 1 106 ? -3.106 -7.948 -4.348 1.00 78.06 106 GLY A C 1
ATOM 824 O O . GLY A 1 106 ? -3.889 -8.611 -3.677 1.00 78.06 106 GLY A O 1
ATOM 825 N N . VAL A 1 107 ? -2.100 -7.255 -3.801 1.00 80.06 107 VAL A N 1
ATOM 826 C CA . VAL A 1 107 ? -1.686 -7.445 -2.399 1.00 80.06 107 VAL A CA 1
ATOM 827 C C . VAL A 1 107 ? -1.604 -6.147 -1.621 1.00 80.06 107 VAL A C 1
ATOM 829 O O . VAL A 1 107 ? -2.069 -6.076 -0.485 1.00 80.06 107 VAL A O 1
ATOM 832 N N . LEU A 1 108 ? -0.993 -5.115 -2.195 1.00 85.06 108 LEU A N 1
ATOM 833 C CA . LEU A 1 108 ? -0.699 -3.904 -1.434 1.00 85.06 108 LEU A CA 1
ATOM 834 C C . LEU A 1 108 ? -1.908 -2.967 -1.351 1.00 85.06 108 LEU A C 1
ATOM 836 O O . LEU A 1 108 ? -2.197 -2.377 -0.312 1.00 85.06 108 LEU A O 1
ATOM 840 N N . MET A 1 109 ? -2.600 -2.786 -2.467 1.00 83.81 109 MET A N 1
ATOM 841 C CA . MET A 1 109 ? -3.675 -1.814 -2.634 1.00 83.81 109 MET A CA 1
ATOM 842 C C . MET A 1 109 ? -4.818 -2.401 -3.484 1.00 83.81 109 MET A C 1
ATOM 844 O O . MET A 1 109 ? -5.229 -1.757 -4.453 1.00 83.81 109 MET A O 1
ATOM 848 N N . PRO A 1 110 ? -5.352 -3.596 -3.141 1.00 76.12 110 PRO A N 1
ATOM 849 C CA . PRO A 1 110 ? -6.493 -4.156 -3.848 1.00 76.12 110 PRO A CA 1
ATOM 850 C C . PRO A 1 110 ? -7.704 -3.242 -3.692 1.00 76.12 110 PRO A C 1
ATOM 852 O O . PRO A 1 110 ? -8.142 -2.936 -2.579 1.00 76.12 110 PRO A O 1
ATOM 855 N N . ASP A 1 111 ? -8.215 -2.772 -4.828 1.00 67.94 111 ASP A N 1
ATOM 856 C CA . ASP A 1 111 ? -9.449 -2.002 -4.911 1.00 67.94 111 ASP A CA 1
ATOM 857 C C . ASP A 1 111 ? -10.613 -2.954 -5.180 1.00 67.94 111 ASP A C 1
ATOM 859 O O . ASP A 1 111 ? -10.632 -3.678 -6.175 1.00 67.94 111 ASP A O 1
ATOM 863 N N . THR A 1 112 ? -11.620 -2.909 -4.313 1.00 62.16 112 THR A N 1
ATOM 864 C CA . THR A 1 112 ? -12.859 -3.682 -4.466 1.00 62.16 112 THR A CA 1
ATOM 865 C C . THR A 1 112 ? -13.702 -3.201 -5.658 1.00 62.16 112 THR A C 1
ATOM 867 O O . THR A 1 112 ? -14.557 -3.940 -6.137 1.00 62.16 112 THR A O 1
ATOM 870 N N . ASN A 1 113 ? -13.430 -2.005 -6.204 1.00 56.84 113 ASN A N 1
ATOM 871 C CA . ASN A 1 113 ? -14.144 -1.433 -7.356 1.00 56.84 113 ASN A CA 1
ATOM 872 C C . ASN A 1 113 ? -13.529 -1.743 -8.740 1.00 56.84 113 ASN A C 1
ATOM 874 O O . ASN A 1 113 ? -13.989 -1.194 -9.744 1.00 56.84 113 ASN A O 1
ATOM 878 N N . ASN A 1 114 ? -12.513 -2.610 -8.815 1.00 54.84 114 ASN A N 1
ATOM 879 C CA . ASN A 1 114 ? -11.997 -3.274 -10.025 1.00 54.84 114 ASN A CA 1
ATOM 880 C C . ASN A 1 114 ? -11.708 -2.417 -11.288 1.00 54.84 114 ASN A C 1
ATOM 882 O O . ASN A 1 114 ? -11.655 -2.985 -12.378 1.00 54.84 114 ASN A O 1
ATOM 886 N N . ASN A 1 115 ? -11.561 -1.076 -11.236 1.00 53.94 115 ASN A N 1
ATOM 887 C CA . ASN A 1 115 ? -11.373 -0.329 -12.500 1.00 53.94 115 ASN A CA 1
ATOM 888 C C . ASN A 1 115 ? -10.741 1.085 -12.484 1.00 53.94 115 ASN A C 1
ATOM 890 O O . ASN A 1 115 ? -10.839 1.782 -13.493 1.00 53.94 115 ASN A O 1
ATOM 894 N N . ARG A 1 116 ? -10.118 1.592 -11.404 1.00 51.66 116 ARG A N 1
ATOM 895 C CA . ARG A 1 116 ? -9.516 2.959 -11.451 1.00 51.66 116 ARG A CA 1
ATOM 896 C C . ARG A 1 116 ? -8.119 3.120 -10.867 1.00 51.66 116 ARG A C 1
ATOM 898 O O . ARG A 1 116 ? -7.366 3.957 -11.354 1.00 51.66 116 ARG A O 1
ATOM 905 N N . VAL A 1 117 ? -7.761 2.327 -9.866 1.00 56.12 117 VAL A N 1
ATOM 906 C CA . VAL A 1 117 ? -6.459 2.427 -9.189 1.00 56.12 117 VAL A CA 1
ATOM 907 C C . VAL A 1 117 ? -5.312 1.950 -10.103 1.00 56.12 117 VAL A C 1
ATOM 909 O O . VAL A 1 117 ? -4.234 2.531 -10.057 1.00 56.12 117 VAL A O 1
ATOM 912 N N . TYR A 1 118 ? -5.578 0.998 -11.008 1.00 64.94 118 TYR A N 1
ATOM 913 C CA . TYR A 1 118 ? -4.605 0.401 -11.940 1.00 64.94 118 TYR A CA 1
ATOM 914 C C . TYR A 1 118 ? -3.727 1.462 -12.623 1.00 64.94 118 TYR A C 1
ATOM 916 O O . TYR A 1 118 ? -2.506 1.512 -12.509 1.00 64.94 118 TYR A O 1
ATOM 924 N N . LEU A 1 119 ? -4.369 2.420 -13.286 1.00 71.88 119 LEU A N 1
ATOM 925 C CA . LEU A 1 119 ? -3.668 3.326 -14.185 1.00 71.88 119 LEU A CA 1
ATOM 926 C C . LEU A 1 119 ? -2.906 4.440 -13.466 1.00 71.88 119 LEU A C 1
ATOM 928 O O . LEU A 1 119 ? -1.944 4.958 -14.026 1.00 71.88 119 LEU A O 1
ATOM 932 N N . MET A 1 120 ? -3.278 4.809 -12.236 1.00 78.75 120 MET A N 1
ATOM 933 C CA . MET A 1 120 ? -2.662 5.969 -11.579 1.00 78.75 120 MET A CA 1
ATOM 934 C C . MET A 1 120 ? -1.203 5.731 -11.172 1.00 78.75 120 MET A C 1
ATOM 936 O O . MET A 1 120 ? -0.448 6.695 -11.044 1.00 78.75 120 MET A O 1
ATOM 940 N N . TYR A 1 121 ? -0.800 4.468 -10.995 1.00 84.00 121 TYR A N 1
ATOM 941 C CA . TYR A 1 121 ? 0.578 4.096 -10.662 1.00 84.00 121 TYR A CA 1
ATOM 942 C C . TYR A 1 121 ? 1.448 3.865 -11.891 1.00 84.00 121 TYR A C 1
ATOM 944 O O . TYR A 1 121 ? 2.669 3.981 -11.810 1.00 84.00 121 TYR A O 1
ATOM 952 N N . LEU A 1 122 ? 0.838 3.573 -13.039 1.00 84.50 122 LEU A N 1
ATOM 953 C CA . LEU A 1 122 ? 1.558 3.208 -14.251 1.00 84.50 122 LEU A CA 1
ATOM 954 C C . LEU A 1 122 ? 2.576 4.286 -14.699 1.00 84.50 122 LEU A C 1
ATOM 956 O O . LEU A 1 122 ? 3.716 3.921 -14.995 1.00 84.50 122 LEU A O 1
ATOM 960 N N . PRO A 1 123 ? 2.276 5.604 -14.638 1.00 85.69 123 PRO A N 1
ATOM 961 C CA . PRO A 1 123 ? 3.269 6.652 -14.898 1.00 85.69 123 PRO A CA 1
ATOM 962 C C . PRO A 1 123 ? 4.468 6.642 -13.936 1.00 85.69 123 PRO A C 1
ATOM 964 O O . PRO A 1 123 ? 5.573 7.005 -14.333 1.00 85.69 123 PRO A O 1
ATOM 967 N N . LEU A 1 124 ? 4.281 6.208 -12.687 1.00 87.19 124 LEU A N 1
ATOM 968 C CA . LEU A 1 124 ? 5.349 6.141 -11.679 1.00 87.19 124 LEU A CA 1
ATOM 969 C C . LEU A 1 124 ? 6.314 4.979 -11.946 1.00 87.19 124 LEU A C 1
ATOM 971 O O . LEU A 1 124 ? 7.480 5.039 -11.563 1.00 87.19 124 LEU A O 1
ATOM 975 N N . LEU A 1 125 ? 5.839 3.943 -12.643 1.00 87.88 125 LEU A N 1
ATOM 976 C CA . LEU A 1 125 ? 6.625 2.777 -13.049 1.00 87.88 125 LEU A CA 1
ATOM 977 C C . LEU A 1 125 ? 7.365 2.986 -14.382 1.00 87.88 125 LEU A C 1
ATOM 979 O O . LEU A 1 125 ? 8.140 2.121 -14.800 1.00 87.88 125 LEU A O 1
ATOM 983 N N . ALA A 1 126 ? 7.171 4.132 -15.049 1.00 85.50 126 ALA A N 1
ATOM 984 C CA . A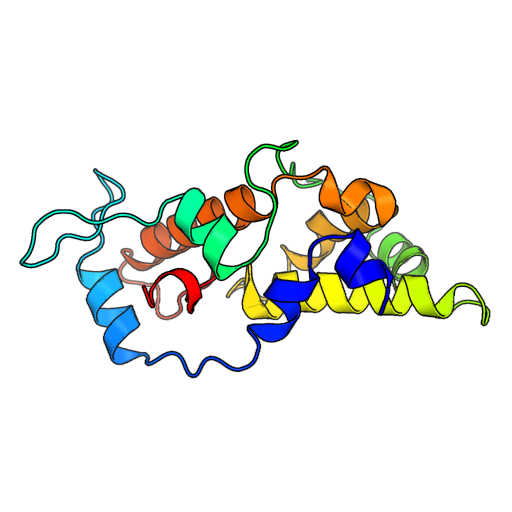LA A 1 126 ? 7.824 4.440 -16.321 1.00 85.50 126 ALA A CA 1
ATOM 985 C C . ALA A 1 126 ? 9.356 4.370 -16.217 1.00 85.50 126 ALA A C 1
ATOM 987 O O . ALA A 1 126 ? 10.016 3.843 -17.113 1.00 85.50 126 ALA A O 1
ATOM 988 N N . ASN A 1 127 ? 9.924 4.814 -15.093 1.00 86.56 127 ASN A N 1
ATOM 989 C CA . ASN A 1 127 ? 11.339 4.642 -14.786 1.00 86.56 127 ASN A CA 1
ATOM 990 C C . ASN A 1 127 ? 11.516 3.799 -13.517 1.00 86.56 127 ASN A C 1
ATOM 992 O O . ASN A 1 127 ? 11.390 4.313 -12.407 1.00 86.56 127 ASN A O 1
ATOM 996 N N . LEU A 1 128 ? 11.880 2.524 -13.688 1.00 84.62 128 LEU A N 1
ATOM 997 C CA . LEU A 1 128 ? 12.090 1.574 -12.589 1.00 84.62 128 LEU A CA 1
ATOM 998 C C . LEU A 1 128 ? 13.161 2.035 -11.581 1.00 84.62 128 LEU A C 1
ATOM 1000 O O . LEU A 1 128 ? 13.065 1.706 -10.404 1.00 84.62 128 LEU A O 1
ATOM 1004 N N . GLN A 1 129 ? 14.129 2.862 -11.996 1.00 85.50 129 GLN A N 1
ATOM 1005 C CA . GLN A 1 129 ? 15.137 3.442 -11.092 1.00 85.50 129 GLN A CA 1
ATOM 1006 C C . GLN A 1 129 ? 14.541 4.459 -10.108 1.00 85.50 129 GLN A C 1
ATOM 1008 O O . GLN A 1 129 ? 15.063 4.642 -9.006 1.00 85.50 129 GLN A O 1
ATOM 1013 N N . ASN A 1 130 ? 13.446 5.115 -10.501 1.00 87.50 130 ASN A N 1
ATOM 1014 C CA . ASN A 1 130 ? 12.757 6.106 -9.680 1.00 87.50 130 ASN A CA 1
ATOM 1015 C C . ASN A 1 130 ? 11.717 5.467 -8.756 1.00 87.50 130 ASN A C 1
ATOM 1017 O O . ASN A 1 130 ? 11.272 6.120 -7.818 1.00 87.50 130 ASN A O 1
ATOM 1021 N N . VAL A 1 131 ? 11.345 4.201 -8.966 1.00 88.81 131 VAL A N 1
ATOM 1022 C CA . VAL A 1 131 ? 10.284 3.545 -8.186 1.00 88.81 131 VAL A CA 1
ATOM 1023 C C . VAL A 1 131 ? 10.614 3.526 -6.690 1.00 88.81 131 VAL A C 1
ATOM 1025 O O . VAL A 1 131 ? 9.771 3.911 -5.885 1.00 88.81 131 VAL A O 1
ATOM 1028 N N . ARG A 1 132 ? 11.861 3.220 -6.314 1.00 88.38 132 ARG A N 1
ATOM 1029 C CA . ARG A 1 132 ? 12.346 3.257 -4.916 1.00 88.38 132 ARG A CA 1
ATOM 1030 C C . ARG A 1 132 ? 12.365 4.648 -4.265 1.00 88.38 132 ARG A C 1
ATOM 1032 O O . ARG A 1 132 ? 12.573 4.787 -3.064 1.00 88.38 132 ARG A O 1
ATOM 1039 N N . SER A 1 133 ? 12.210 5.712 -5.056 1.00 90.88 133 SER A N 1
ATOM 1040 C CA . SER A 1 133 ? 12.206 7.092 -4.550 1.00 90.88 133 SER A CA 1
ATOM 1041 C C . SER A 1 133 ? 10.843 7.532 -4.011 1.00 90.88 133 SER A C 1
ATOM 1043 O O . SER A 1 133 ? 10.726 8.648 -3.492 1.00 90.88 133 SER A O 1
ATOM 1045 N N . TYR A 1 134 ? 9.830 6.667 -4.123 1.00 91.06 134 TYR A N 1
ATOM 1046 C CA . TYR A 1 134 ? 8.483 6.904 -3.627 1.00 91.06 134 TYR A CA 1
ATOM 1047 C C . TYR A 1 134 ? 8.222 6.176 -2.313 1.00 91.06 134 TYR A C 1
ATOM 1049 O O . TYR A 1 134 ? 8.748 5.096 -2.065 1.00 91.06 134 TYR A O 1
ATOM 1057 N N . SER A 1 135 ? 7.374 6.765 -1.474 1.00 92.62 135 SER A N 1
ATOM 1058 C CA . SER A 1 135 ? 6.957 6.201 -0.193 1.00 92.62 135 SER A CA 1
ATOM 1059 C C . SER A 1 135 ? 5.799 5.220 -0.384 1.00 92.62 135 SER A C 1
ATOM 1061 O O . SER A 1 135 ? 4.637 5.494 -0.057 1.00 92.62 135 SER A O 1
ATOM 1063 N N . TRP A 1 136 ? 6.108 4.070 -0.984 1.00 91.69 136 TRP A N 1
ATOM 1064 C CA . TRP A 1 136 ? 5.125 3.014 -1.211 1.00 91.69 136 TRP A CA 1
ATOM 1065 C C . TRP A 1 136 ? 4.536 2.505 0.103 1.00 91.69 136 TRP A C 1
ATOM 1067 O O . TRP A 1 136 ? 3.322 2.350 0.183 1.00 91.69 136 TRP A O 1
ATOM 1077 N N . GLY A 1 137 ? 5.346 2.352 1.156 1.00 92.25 137 GLY A N 1
ATOM 1078 C CA . GLY A 1 137 ? 4.870 1.898 2.464 1.00 92.25 137 GLY A CA 1
ATOM 1079 C C . GLY A 1 137 ? 3.824 2.841 3.070 1.00 92.25 137 GLY A C 1
ATOM 1080 O O . GLY A 1 137 ? 2.744 2.400 3.459 1.00 92.25 137 GLY A O 1
ATOM 1081 N N . SER A 1 138 ? 4.068 4.155 3.050 1.00 92.25 138 SER A N 1
ATOM 1082 C CA . SER A 1 138 ? 3.076 5.127 3.539 1.00 92.25 138 SER A CA 1
ATOM 1083 C C . SER A 1 138 ? 1.796 5.130 2.709 1.00 92.25 138 SER A C 1
ATOM 1085 O O . SER A 1 138 ? 0.705 5.310 3.247 1.00 92.25 138 SER A O 1
ATOM 1087 N N . THR A 1 139 ? 1.911 4.895 1.402 1.00 90.44 139 THR A N 1
ATOM 1088 C CA . THR A 1 139 ? 0.750 4.795 0.507 1.00 90.44 139 THR A CA 1
ATOM 1089 C C . THR A 1 139 ? -0.089 3.568 0.848 1.00 90.44 139 THR A C 1
ATOM 1091 O O . THR A 1 139 ? -1.309 3.673 0.961 1.00 90.44 139 THR A O 1
ATOM 1094 N N . VAL A 1 140 ? 0.557 2.425 1.080 1.00 90.94 140 VAL A N 1
ATOM 1095 C CA . VAL A 1 140 ? -0.108 1.187 1.498 1.00 90.94 140 VAL A CA 1
ATOM 1096 C C . VAL A 1 140 ? -0.827 1.366 2.833 1.00 90.94 140 VAL A C 1
ATOM 1098 O O . VAL A 1 140 ? -1.997 1.002 2.948 1.00 90.94 140 VAL A O 1
ATOM 1101 N N . LEU A 1 141 ? -0.174 1.993 3.815 1.00 91.69 141 LEU A N 1
ATOM 1102 C CA . LEU A 1 141 ? -0.787 2.263 5.114 1.00 91.69 141 LEU A CA 1
ATOM 1103 C C . LEU A 1 141 ? -1.997 3.196 4.994 1.00 91.69 141 LEU A C 1
ATOM 1105 O O . LEU A 1 141 ? -3.062 2.916 5.543 1.00 91.69 141 LEU A O 1
ATOM 1109 N N . ALA A 1 142 ? -1.861 4.281 4.228 1.00 90.19 142 ALA A N 1
ATOM 1110 C CA . ALA A 1 142 ? -2.956 5.214 3.983 1.00 90.19 142 ALA A CA 1
ATOM 1111 C C . ALA A 1 142 ? -4.152 4.523 3.309 1.00 90.19 142 ALA A C 1
ATOM 1113 O O . ALA A 1 142 ? -5.304 4.779 3.668 1.00 90.19 142 ALA A O 1
ATOM 1114 N N . MET A 1 143 ? -3.887 3.618 2.363 1.00 87.56 143 MET A N 1
ATOM 1115 C CA . MET A 1 143 ? -4.918 2.820 1.703 1.00 87.56 143 MET A CA 1
ATOM 1116 C C . MET A 1 143 ? -5.602 1.857 2.675 1.00 87.56 143 MET A C 1
ATOM 1118 O O . MET A 1 143 ? -6.829 1.826 2.705 1.00 87.56 143 MET A O 1
ATOM 1122 N N . LEU A 1 144 ? -4.852 1.149 3.525 1.00 89.06 144 LEU A N 1
ATOM 1123 C CA . LEU A 1 144 ? -5.426 0.293 4.569 1.00 89.06 144 LEU A CA 1
ATOM 1124 C C . LEU A 1 144 ? -6.361 1.085 5.497 1.00 89.06 144 LEU A C 1
ATOM 1126 O O . LEU A 1 144 ? -7.494 0.672 5.735 1.00 89.06 144 LEU A O 1
ATOM 1130 N N . TYR A 1 145 ? -5.926 2.254 5.973 1.00 89.81 145 TYR A N 1
ATOM 1131 C CA . TYR A 1 145 ? -6.718 3.091 6.883 1.00 89.81 145 TYR A CA 1
ATOM 1132 C C . TYR A 1 145 ? -7.991 3.590 6.205 1.00 89.81 145 TYR A C 1
ATOM 1134 O O . TYR A 1 145 ? -9.062 3.616 6.815 1.00 89.81 145 TYR A O 1
ATOM 1142 N N . ARG A 1 146 ? -7.897 3.953 4.922 1.00 88.12 146 ARG A N 1
ATOM 1143 C CA . ARG A 1 146 ? -9.055 4.352 4.122 1.00 88.12 146 ARG A CA 1
ATOM 1144 C C . ARG A 1 146 ? -10.078 3.223 4.013 1.00 88.12 146 ARG A C 1
ATOM 1146 O O . ARG A 1 146 ? -11.273 3.487 4.143 1.00 88.12 146 ARG A O 1
ATOM 1153 N N . GLU A 1 147 ? -9.624 1.995 3.789 1.00 86.75 147 GLU A N 1
ATOM 1154 C CA . GLU A 1 147 ? -10.496 0.826 3.660 1.00 86.75 147 GLU A CA 1
ATOM 1155 C C . GLU A 1 147 ? -11.126 0.430 5.001 1.00 86.75 147 GLU A C 1
ATOM 1157 O O . GLU A 1 147 ? -12.341 0.251 5.050 1.00 86.75 147 GLU A O 1
ATOM 1162 N N . LEU A 1 148 ? -10.369 0.444 6.103 1.00 88.56 148 LEU A N 1
ATOM 1163 C CA . LEU A 1 148 ? -10.905 0.254 7.461 1.00 88.56 148 LEU A CA 1
ATOM 1164 C C . LEU A 1 148 ? -11.965 1.304 7.817 1.00 88.56 148 LEU A C 1
ATOM 1166 O O . LEU A 1 148 ? -13.004 0.999 8.400 1.00 88.56 148 LEU A O 1
ATOM 1170 N N . CYS A 1 149 ? -11.746 2.563 7.433 1.00 87.88 149 CYS A N 1
ATOM 1171 C CA . CYS A 1 149 ? -12.754 3.603 7.610 1.00 87.88 149 CYS A CA 1
ATOM 1172 C C . CYS A 1 149 ? -13.982 3.372 6.717 1.00 87.88 149 CYS A C 1
ATOM 1174 O O . CYS A 1 149 ? -15.106 3.656 7.136 1.00 87.88 149 CYS A O 1
ATOM 1176 N N . ARG A 1 150 ? -13.799 2.850 5.499 1.00 86.25 150 ARG A N 1
ATOM 1177 C CA . ARG A 1 150 ? -14.893 2.569 4.559 1.00 86.25 150 ARG A CA 1
ATOM 11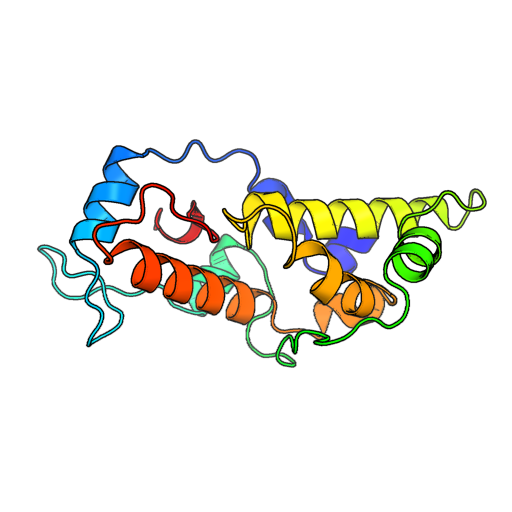78 C C . ARG A 1 150 ? -15.805 1.455 5.074 1.00 86.25 150 ARG A C 1
ATOM 1180 O O . ARG A 1 150 ? -17.019 1.611 4.970 1.00 86.25 150 ARG A O 1
ATOM 1187 N N . THR A 1 151 ? -15.247 0.390 5.644 1.00 85.25 151 THR A N 1
ATOM 1188 C CA . THR A 1 151 ? -15.990 -0.808 6.083 1.00 85.25 151 THR A CA 1
ATOM 1189 C C . THR A 1 151 ? -16.836 -0.615 7.334 1.00 85.25 151 THR A C 1
ATOM 1191 O O . THR A 1 151 ? -17.731 -1.405 7.589 1.00 85.25 151 THR A O 1
ATOM 1194 N N . THR A 1 152 ? -16.636 0.465 8.090 1.00 80.25 152 THR A N 1
ATOM 1195 C CA . THR A 1 152 ? -17.554 0.836 9.188 1.00 80.25 152 THR A CA 1
ATOM 1196 C C . THR A 1 152 ? -18.944 1.283 8.717 1.00 80.25 152 THR A C 1
ATOM 1198 O O . THR A 1 152 ? -19.841 1.490 9.537 1.00 80.25 152 THR A O 1
ATOM 1201 N N . LYS A 1 153 ? -19.140 1.474 7.406 1.00 80.56 153 LYS A N 1
ATOM 1202 C CA . LYS A 1 153 ? -20.435 1.830 6.822 1.00 80.56 153 LYS A CA 1
ATOM 1203 C C . LYS A 1 153 ? -21.286 0.567 6.635 1.00 80.56 153 LYS A C 1
ATOM 1205 O O . LYS A 1 153 ? -20.764 -0.426 6.140 1.00 80.56 153 LYS A O 1
ATOM 1210 N N . PRO A 1 154 ? -22.596 0.616 6.938 1.00 70.31 154 PRO A N 1
ATOM 1211 C CA . PRO A 1 154 ? -23.461 -0.568 6.97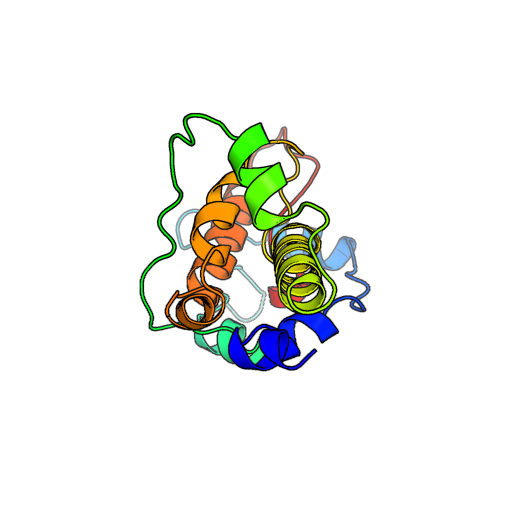1 1.00 70.31 154 PRO A CA 1
ATOM 1212 C C . PRO A 1 154 ? -23.636 -1.278 5.617 1.00 70.31 154 PRO A C 1
ATOM 1214 O O . PRO A 1 154 ? -24.018 -2.441 5.597 1.00 70.31 154 PRO A O 1
ATOM 1217 N N . ASP A 1 155 ? -23.336 -0.608 4.500 1.00 75.19 155 ASP A N 1
ATOM 1218 C CA . ASP A 1 155 ? -23.558 -1.128 3.143 1.00 75.19 155 ASP A CA 1
ATOM 1219 C C . ASP A 1 155 ? -22.313 -1.790 2.517 1.00 75.19 155 ASP A C 1
ATOM 1221 O O . ASP A 1 155 ? -22.318 -2.130 1.332 1.00 75.19 155 ASP A O 1
ATOM 1225 N N . VAL A 1 156 ? -21.212 -1.932 3.265 1.00 73.88 156 VAL A N 1
ATOM 1226 C CA . VAL A 1 156 ? -19.935 -2.437 2.738 1.00 73.88 156 VAL A CA 1
ATOM 1227 C C . VAL A 1 156 ? -19.716 -3.888 3.163 1.00 73.88 156 VAL A C 1
ATOM 1229 O O . VAL A 1 156 ? -19.541 -4.172 4.340 1.00 73.88 156 VAL A O 1
ATOM 1232 N N . VAL A 1 157 ? -19.691 -4.794 2.182 1.00 70.12 157 VAL A N 1
ATOM 1233 C CA . VAL A 1 157 ? -19.482 -6.244 2.377 1.00 70.12 157 VAL A CA 1
ATOM 1234 C C . VAL A 1 157 ? -18.035 -6.698 2.162 1.00 70.12 157 VAL A C 1
ATOM 1236 O O . VAL A 1 157 ? -17.646 -7.729 2.701 1.00 70.12 157 VAL A O 1
ATOM 1239 N N . ASP A 1 158 ? -17.228 -5.900 1.455 1.00 74.44 158 ASP A N 1
ATOM 1240 C CA . ASP A 1 158 ? -15.844 -6.236 1.107 1.00 74.44 158 ASP A CA 1
ATOM 1241 C C . ASP A 1 158 ? -14.849 -5.192 1.618 1.00 74.44 158 ASP A C 1
ATOM 1243 O O . ASP A 1 158 ? -15.093 -3.979 1.548 1.00 74.44 158 ASP A O 1
ATOM 1247 N N . ILE A 1 159 ? -13.678 -5.661 2.049 1.00 78.31 159 ILE A N 1
ATOM 1248 C CA . ILE A 1 159 ? -12.552 -4.836 2.492 1.00 78.31 159 ILE A CA 1
ATOM 1249 C C . ILE A 1 159 ? -11.380 -4.957 1.510 1.00 78.31 159 ILE A C 1
ATOM 1251 O O . ILE A 1 159 ? -11.003 -6.056 1.115 1.00 78.31 159 ILE A O 1
ATOM 1255 N N . GLY A 1 160 ? -10.827 -3.813 1.099 1.00 78.44 160 GLY A N 1
ATOM 1256 C CA . GLY A 1 160 ? -9.598 -3.740 0.306 1.00 78.44 160 GLY A CA 1
ATOM 1257 C C . GLY A 1 160 ? -8.375 -3.383 1.158 1.00 78.44 160 GLY A C 1
ATOM 1258 O O . GLY A 1 160 ? -8.454 -3.290 2.382 1.00 78.44 160 GLY A O 1
ATOM 1259 N N . GLY A 1 161 ? -7.253 -3.090 0.499 1.00 82.31 161 GLY A N 1
ATOM 1260 C CA . GLY A 1 161 ? -5.995 -2.705 1.156 1.00 82.31 161 GLY A CA 1
ATOM 1261 C C . GLY A 1 161 ? -5.119 -3.887 1.595 1.00 82.31 161 GLY A C 1
ATOM 1262 O O . GLY A 1 161 ? -5.487 -5.050 1.443 1.00 82.31 161 GLY A O 1
ATOM 1263 N N . CYS A 1 162 ? -3.923 -3.592 2.114 1.00 85.75 162 CYS A N 1
ATOM 1264 C CA . CYS A 1 162 ? -2.949 -4.616 2.501 1.00 85.75 162 CYS A CA 1
ATOM 1265 C C . CYS A 1 162 ? -3.296 -5.245 3.856 1.00 85.75 162 CYS A C 1
ATOM 1267 O O . CYS A 1 162 ? -2.759 -4.866 4.895 1.00 85.75 162 CYS A O 1
ATOM 1269 N N . LEU A 1 163 ? -4.204 -6.220 3.845 1.00 86.00 163 LEU A N 1
ATOM 1270 C CA . LEU A 1 163 ? -4.685 -6.899 5.055 1.00 86.00 163 LEU A CA 1
ATOM 1271 C C . LEU A 1 163 ? -3.607 -7.724 5.770 1.00 86.00 163 LEU A C 1
ATOM 1273 O O . LEU A 1 163 ? -3.770 -8.042 6.943 1.00 86.00 163 LEU A O 1
ATOM 1277 N N . VAL A 1 164 ? -2.489 -8.029 5.103 1.00 83.75 164 VAL A N 1
ATOM 1278 C CA . VAL A 1 164 ? -1.326 -8.681 5.730 1.00 83.75 164 VAL A CA 1
ATOM 1279 C C . VAL A 1 164 ? -0.785 -7.856 6.900 1.00 83.75 164 VAL A C 1
ATOM 1281 O O . VAL A 1 164 ? -0.349 -8.429 7.894 1.00 83.75 164 VAL A O 1
ATOM 1284 N N . LEU A 1 165 ? -0.926 -6.528 6.844 1.00 86.12 165 LEU A N 1
ATOM 1285 C CA . LEU A 1 165 ? -0.546 -5.627 7.933 1.00 86.12 165 LEU A CA 1
ATOM 1286 C C . LEU A 1 165 ? -1.390 -5.796 9.208 1.00 86.12 165 LEU A C 1
ATOM 1288 O O . LEU A 1 165 ? -1.029 -5.274 10.257 1.00 86.12 165 LEU A O 1
ATOM 1292 N N . LEU A 1 166 ? -2.523 -6.500 9.134 1.00 84.56 166 LEU A N 1
ATOM 1293 C CA . LEU A 1 166 ? -3.387 -6.778 10.285 1.00 84.56 166 LEU A CA 1
ATOM 1294 C C . LEU A 1 166 ? -3.009 -8.074 11.017 1.00 84.56 166 LEU A C 1
ATOM 1296 O O . LEU A 1 166 ? -3.667 -8.432 11.992 1.00 84.56 166 LEU A O 1
ATOM 1300 N N . HIS A 1 167 ? -1.982 -8.785 10.547 1.00 72.06 167 HIS A N 1
ATOM 1301 C CA . HIS A 1 167 ? -1.542 -10.067 11.098 1.00 72.06 167 HIS A CA 1
ATOM 1302 C C . HIS A 1 167 ? -0.339 -9.939 12.068 1.00 72.06 167 HIS A C 1
ATOM 1304 O O . HIS A 1 167 ? 0.337 -10.933 12.340 1.00 72.06 167 HIS A O 1
ATOM 1310 N N . SER A 1 168 ? -0.047 -8.736 12.582 1.00 58.88 168 SER A N 1
ATOM 1311 C CA . SER A 1 168 ? 0.986 -8.522 13.618 1.00 58.88 168 SER A CA 1
ATOM 1312 C C . SER A 1 168 ? 0.632 -9.150 14.965 1.00 58.88 168 SER A C 1
ATOM 1314 O O . SER A 1 168 ? -0.537 -9.023 15.397 1.00 58.88 168 SER A O 1
#

Radius of gyration: 16.94 Å; chains: 1; bounding box: 41×30×54 Å